Protein AF-A0A5S9M351-F1 (afdb_monomer)

Radius of gyration: 13.75 Å; Cα contacts (8 Å, |Δi|>4): 139; chains: 1; bounding box: 32×25×40 Å

Secondary structure (DSSP, 8-state):
-HHHHHHHHHHHHHHHHHHHHHHHHHHHH-TT-TTPPPPPHHHHHHH-EEEEEEE-TTSEEEEEEE-SSSSTTPEEEEEEETTTEEEEEEEE-

pLDDT: mean 90.38, std 8.7, range [57.62, 97.5]

Solvent-accessible surface area (backbone atoms only — not comparable to full-atom values): 5314 Å² total; per-residue (Å²): 110,72,67,60,55,53,49,52,53,50,53,38,52,51,39,28,72,68,40,45,68,60,36,42,60,47,48,72,66,38,84,87,41,87,81,62,76,80,82,44,64,68,56,50,43,68,42,39,41,87,71,50,76,47,76,46,99,87,38,40,33,41,37,35,24,42,34,60,69,48,57,81,76,27,37,34,40,38,34,30,34,80,91,74,51,73,77,51,54,48,77,49,125

Mean predicted aligned error: 4.35 Å

Organism: Bacillus safensis (NCBI:txid561879)

Foldseek 3Di:
DVVVVVLLLLQLLVQCVVCLVVLQVVLVVPPVNPPPDRDDSVNQSVQWDWDDKDADPQQKIKTWIARNCSNPGWIWIWIAGPVSGTDDIDTDD

Sequence (93 aa):
MQEQAKWDSSIKSFAANQLIDLAKDWQEQDESAEEQEELTMNQFISRISLESLHVYPEGEFEVYYHDGDLFWGHVIIVKGNINGTFHDAHIAG

Structure (mmCIF, N/CA/C/O backbone):
data_AF-A0A5S9M351-F1
#
_entry.id   AF-A0A5S9M351-F1
#
loop_
_atom_site.group_PDB
_atom_site.id
_atom_site.type_symbol
_atom_site.label_atom_id
_atom_site.label_alt_id
_atom_site.label_comp_id
_atom_site.label_asym_id
_atom_site.label_entity_id
_atom_site.label_seq_id
_atom_site.pdbx_PDB_ins_code
_atom_site.Cartn_x
_atom_site.Cartn_y
_atom_site.Cartn_z
_atom_site.occupancy
_atom_site.B_iso_or_equiv
_atom_site.auth_seq_id
_atom_site.auth_comp_id
_atom_site.auth_asym_id
_atom_site.auth_atom_id
_atom_site.pdbx_PDB_model_num
ATOM 1 N N . MET A 1 1 ? -5.283 17.891 10.845 1.00 60.78 1 MET A N 1
ATOM 2 C CA . MET A 1 1 ? -4.541 17.893 9.560 1.00 60.78 1 MET A CA 1
ATOM 3 C C . MET A 1 1 ? -3.195 17.173 9.662 1.00 60.78 1 MET A C 1
ATOM 5 O O . MET A 1 1 ? -2.972 16.282 8.859 1.00 60.78 1 MET A O 1
ATOM 9 N N . GLN A 1 2 ? -2.328 17.472 10.643 1.00 66.50 2 GLN A N 1
ATOM 10 C CA . GLN A 1 2 ? -1.023 16.789 10.771 1.00 66.50 2 GLN A CA 1
ATOM 11 C C . GLN A 1 2 ? -1.119 15.274 11.030 1.00 66.50 2 GLN A C 1
ATOM 13 O O . GLN A 1 2 ? -0.358 14.512 10.444 1.00 66.50 2 GLN A O 1
ATOM 18 N N . GLU A 1 3 ? -2.066 14.823 11.856 1.00 73.88 3 GLU A N 1
ATOM 19 C CA . GLU A 1 3 ? -2.232 13.388 12.147 1.00 73.88 3 GLU A CA 1
ATOM 20 C C . GLU A 1 3 ? -2.715 12.590 10.933 1.00 73.88 3 GLU A C 1
ATOM 22 O O . GLU A 1 3 ? -2.201 11.509 10.673 1.00 73.88 3 GLU A O 1
ATOM 27 N N . GLN A 1 4 ? -3.625 13.157 10.138 1.00 75.44 4 GLN A N 1
ATOM 28 C CA . GLN A 1 4 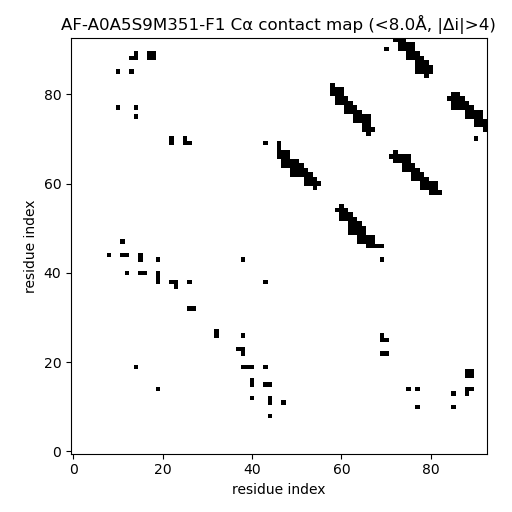? -4.1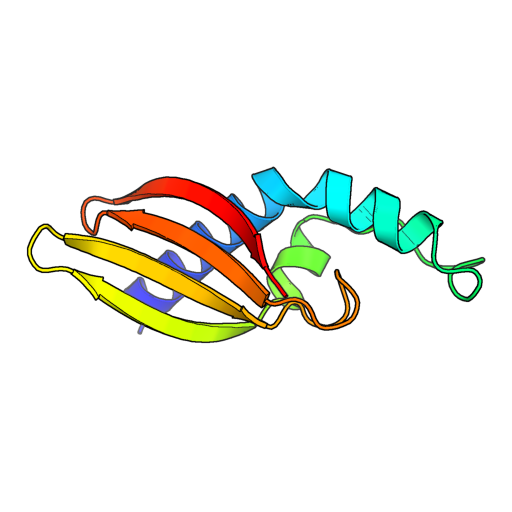27 12.518 8.920 1.00 75.44 4 GLN A CA 1
ATOM 29 C C . GLN A 1 4 ? -3.019 12.342 7.874 1.00 75.44 4 GLN A C 1
ATOM 31 O O . GLN A 1 4 ? -2.895 11.271 7.293 1.00 75.44 4 GLN A O 1
ATOM 36 N N . ALA A 1 5 ? -2.172 13.359 7.686 1.00 80.94 5 ALA A N 1
ATOM 37 C CA . ALA A 1 5 ? -1.030 13.275 6.777 1.00 80.94 5 ALA A CA 1
ATOM 38 C C . ALA A 1 5 ? 0.016 12.249 7.249 1.00 80.94 5 ALA A C 1
ATOM 40 O O . ALA A 1 5 ? 0.584 11.517 6.443 1.00 80.94 5 ALA A O 1
ATOM 41 N N . LYS A 1 6 ? 0.249 12.162 8.565 1.00 85.06 6 LYS A N 1
ATOM 42 C CA . LYS A 1 6 ? 1.154 11.165 9.150 1.00 85.06 6 LYS A CA 1
ATOM 43 C C . LYS A 1 6 ? 0.615 9.743 8.983 1.00 85.06 6 LYS A C 1
ATOM 45 O O . LYS A 1 6 ? 1.387 8.828 8.700 1.00 85.06 6 LYS A O 1
ATOM 50 N N . TRP A 1 7 ? -0.691 9.569 9.156 1.00 87.25 7 TRP A N 1
ATOM 51 C CA . TRP A 1 7 ? -1.367 8.288 8.991 1.00 87.25 7 TRP A CA 1
ATOM 52 C C . TRP A 1 7 ? -1.339 7.819 7.536 1.00 87.25 7 TRP A C 1
ATOM 54 O O . TRP A 1 7 ? -0.870 6.717 7.270 1.00 87.25 7 TRP A O 1
ATOM 64 N N . ASP A 1 8 ? -1.717 8.691 6.596 1.00 89.25 8 ASP A N 1
ATOM 65 C CA . ASP A 1 8 ? -1.638 8.408 5.158 1.00 89.25 8 ASP A CA 1
ATOM 66 C C . ASP A 1 8 ? -0.211 8.036 4.742 1.00 89.25 8 ASP A C 1
ATOM 68 O O . ASP A 1 8 ? 0.013 7.003 4.122 1.00 89.25 8 ASP A O 1
ATOM 72 N N . SER A 1 9 ? 0.786 8.812 5.175 1.00 90.25 9 SER A N 1
ATOM 73 C CA . SER A 1 9 ? 2.190 8.516 4.884 1.00 90.25 9 SER A CA 1
ATOM 74 C C . SER A 1 9 ? 2.642 7.164 5.451 1.00 90.25 9 SER A C 1
ATOM 76 O O . SER A 1 9 ? 3.421 6.465 4.802 1.00 90.25 9 SER A O 1
ATOM 78 N N . SER A 1 10 ? 2.135 6.766 6.622 1.00 92.88 10 SER A N 1
ATOM 79 C CA . SER A 1 10 ? 2.469 5.482 7.252 1.00 92.88 10 SER A CA 1
ATOM 80 C C . SER A 1 10 ? 1.859 4.303 6.488 1.00 92.88 10 SER A C 1
ATOM 82 O O . SER A 1 10 ? 2.565 3.337 6.208 1.00 92.88 10 SER A O 1
ATOM 84 N N . ILE A 1 11 ? 0.590 4.414 6.077 1.00 94.38 11 ILE A N 1
ATOM 85 C CA . ILE A 1 11 ? -0.089 3.396 5.260 1.00 94.38 11 ILE A CA 1
ATOM 86 C C . ILE A 1 11 ? 0.585 3.271 3.890 1.00 94.38 11 ILE A C 1
ATOM 88 O O . ILE A 1 11 ? 0.916 2.167 3.462 1.00 94.38 11 ILE A O 1
ATOM 92 N N . LYS A 1 12 ? 0.861 4.395 3.220 1.00 95.38 12 LYS A N 1
ATOM 93 C CA . LYS A 1 12 ? 1.554 4.400 1.925 1.00 95.38 12 LYS A CA 1
ATOM 94 C C . LYS A 1 12 ? 2.954 3.802 2.013 1.00 95.38 12 LYS A C 1
ATOM 96 O O . LYS A 1 12 ? 3.352 3.057 1.125 1.00 95.38 12 LYS A O 1
ATOM 101 N N . SER A 1 13 ? 3.691 4.087 3.088 1.00 95.88 13 SER A N 1
ATOM 102 C CA . SER A 1 13 ? 5.015 3.490 3.318 1.00 95.88 13 SER A CA 1
ATOM 103 C C . SER A 1 13 ? 4.939 1.980 3.537 1.00 95.88 13 SER A C 1
ATOM 105 O O . SER A 1 13 ? 5.841 1.254 3.118 1.00 95.88 13 SER A O 1
ATOM 107 N N . PHE A 1 14 ? 3.875 1.497 4.184 1.00 96.31 14 PHE A N 1
ATOM 108 C CA . PHE A 1 14 ? 3.630 0.066 4.337 1.00 96.31 14 PHE A CA 1
ATOM 109 C C . PHE A 1 14 ? 3.308 -0.593 2.989 1.00 96.31 14 PHE A C 1
ATOM 111 O O . PHE A 1 14 ? 3.938 -1.587 2.637 1.00 96.31 14 PHE A O 1
ATOM 118 N N . ALA A 1 15 ? 2.407 0.003 2.200 1.00 96.62 15 ALA A N 1
ATOM 119 C CA . ALA A 1 15 ? 2.083 -0.469 0.854 1.00 96.62 15 ALA A CA 1
ATOM 120 C C . ALA A 1 15 ? 3.322 -0.518 -0.050 1.00 96.62 15 ALA A C 1
ATOM 122 O O . ALA A 1 15 ? 3.584 -1.539 -0.677 1.00 96.62 15 ALA A O 1
ATOM 123 N N . ALA A 1 16 ? 4.123 0.553 -0.056 1.00 96.19 16 ALA A N 1
ATOM 124 C CA . ALA A 1 16 ? 5.360 0.618 -0.824 1.00 96.19 16 ALA A CA 1
ATOM 125 C C . ALA A 1 16 ? 6.353 -0.469 -0.396 1.00 96.19 16 ALA A C 1
ATOM 127 O O . ALA A 1 16 ? 6.915 -1.134 -1.251 1.00 96.19 16 ALA A O 1
ATOM 128 N N . ASN A 1 17 ? 6.542 -0.709 0.906 1.00 96.62 17 ASN A N 1
ATOM 129 C CA . ASN A 1 17 ? 7.427 -1.789 1.357 1.00 96.62 17 ASN A CA 1
ATOM 130 C C . ASN A 1 17 ? 6.985 -3.172 0.867 1.00 96.62 17 ASN A C 1
ATOM 132 O O . ASN A 1 17 ? 7.840 -3.990 0.556 1.00 96.62 17 ASN A O 1
ATOM 136 N N . GLN A 1 18 ? 5.679 -3.442 0.818 1.00 96.38 18 GLN A N 1
ATOM 137 C CA . GLN A 1 18 ? 5.175 -4.751 0.394 1.00 96.38 18 GLN A CA 1
ATOM 138 C C . GLN A 1 18 ? 5.137 -4.927 -1.127 1.00 96.38 18 GLN A C 1
ATOM 140 O O . GLN A 1 18 ? 5.286 -6.043 -1.611 1.00 96.38 18 GLN A O 1
ATOM 145 N N . LEU A 1 19 ? 4.904 -3.847 -1.875 1.00 97.00 19 LEU A N 1
ATOM 146 C CA . LEU A 1 19 ? 4.560 -3.922 -3.296 1.00 97.00 19 LEU A CA 1
ATOM 147 C C . LEU A 1 19 ? 5.610 -3.312 -4.229 1.00 97.00 19 LEU A C 1
ATOM 149 O O . LEU A 1 19 ? 5.429 -3.378 -5.441 1.00 97.00 19 LEU A O 1
ATOM 153 N N . ILE A 1 20 ? 6.692 -2.720 -3.715 1.00 95.75 20 ILE A N 1
ATOM 154 C CA . ILE A 1 20 ? 7.699 -2.074 -4.569 1.00 95.75 20 ILE A CA 1
ATOM 155 C C . ILE A 1 20 ? 8.407 -3.053 -5.501 1.00 95.75 20 ILE A C 1
ATOM 157 O O . ILE A 1 20 ? 8.608 -2.715 -6.661 1.00 95.75 20 ILE A O 1
ATOM 161 N N . ASP A 1 21 ? 8.749 -4.251 -5.026 1.00 94.81 21 ASP A N 1
ATOM 162 C CA . ASP A 1 21 ? 9.409 -5.253 -5.868 1.00 94.81 21 ASP A CA 1
ATOM 163 C C . ASP A 1 21 ? 8.462 -5.715 -6.984 1.00 94.81 21 ASP A C 1
ATOM 165 O O . ASP A 1 21 ? 8.841 -5.723 -8.149 1.00 94.81 21 ASP A O 1
ATOM 169 N N . LEU A 1 22 ? 7.183 -5.942 -6.660 1.00 95.44 22 LEU A N 1
ATOM 170 C CA . LEU A 1 22 ? 6.161 -6.244 -7.664 1.00 95.44 22 LEU A CA 1
ATOM 171 C C . LEU A 1 22 ? 5.990 -5.097 -8.671 1.00 95.44 22 LEU A C 1
ATOM 173 O O . LEU A 1 22 ? 5.867 -5.342 -9.863 1.00 95.44 22 LEU A O 1
ATOM 177 N N . ALA A 1 23 ? 5.987 -3.843 -8.217 1.00 94.00 23 ALA A N 1
ATOM 178 C CA . ALA A 1 23 ? 5.867 -2.695 -9.113 1.00 94.00 23 ALA A CA 1
ATOM 179 C C . ALA A 1 23 ? 7.074 -2.558 -10.052 1.00 94.00 23 ALA A C 1
ATOM 181 O O . ALA A 1 23 ? 6.900 -2.169 -11.203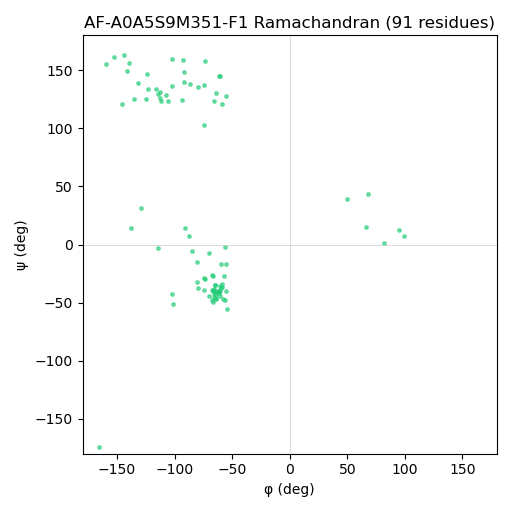 1.00 94.00 23 ALA A O 1
ATOM 182 N N . LYS A 1 24 ? 8.282 -2.903 -9.590 1.00 92.50 24 LYS A N 1
ATOM 183 C CA . LYS A 1 24 ? 9.477 -2.960 -10.443 1.00 92.50 24 LYS A CA 1
ATOM 184 C C . LYS A 1 24 ? 9.362 -4.063 -11.488 1.00 92.50 24 LYS A C 1
ATOM 186 O O . LYS A 1 24 ? 9.582 -3.787 -12.660 1.00 92.50 24 LYS A O 1
ATOM 191 N N . ASP A 1 25 ? 8.923 -5.257 -11.097 1.00 92.56 25 ASP A N 1
ATOM 192 C CA . ASP A 1 25 ? 8.710 -6.364 -12.038 1.00 92.56 25 ASP A CA 1
ATOM 193 C C . ASP A 1 25 ? 7.697 -5.994 -13.138 1.00 92.56 25 ASP A C 1
ATOM 195 O O . ASP A 1 25 ? 7.813 -6.439 -14.280 1.00 92.56 25 ASP A O 1
ATOM 199 N N . TRP A 1 26 ? 6.682 -5.187 -12.814 1.00 91.88 26 TRP A N 1
ATOM 200 C CA . TRP A 1 26 ? 5.713 -4.677 -13.793 1.00 91.88 26 TRP A CA 1
ATOM 201 C C . TRP A 1 26 ? 6.303 -3.573 -14.669 1.00 91.88 26 TRP A C 1
ATOM 203 O O . TRP A 1 26 ? 6.056 -3.554 -15.872 1.00 91.88 26 TRP A O 1
ATOM 213 N N . GLN A 1 27 ? 7.115 -2.686 -14.090 1.00 89.88 27 GLN A N 1
ATOM 214 C CA . GLN A 1 27 ? 7.841 -1.658 -14.833 1.00 89.88 27 GLN A CA 1
ATOM 215 C C . GLN A 1 27 ? 8.795 -2.277 -15.867 1.00 89.88 27 GLN A C 1
ATOM 217 O O . GLN A 1 27 ? 8.871 -1.790 -16.987 1.00 89.88 27 GLN A O 1
ATOM 222 N N . GLU A 1 28 ? 9.486 -3.368 -15.527 1.00 87.62 28 GLU A N 1
ATOM 223 C CA . GLU A 1 28 ? 10.377 -4.083 -16.453 1.00 87.62 28 GLU A CA 1
ATOM 224 C C . GLU A 1 28 ? 9.630 -4.779 -17.603 1.00 87.62 28 GLU A C 1
ATOM 226 O O . GLU A 1 28 ? 10.198 -4.993 -18.672 1.00 87.62 28 GLU A O 1
ATOM 231 N N . GLN A 1 29 ? 8.360 -5.137 -17.397 1.00 87.56 29 GLN A N 1
ATOM 232 C CA . GLN A 1 29 ? 7.505 -5.726 -18.434 1.00 87.56 29 GLN A CA 1
ATOM 233 C C . GLN A 1 29 ? 6.913 -4.686 -19.389 1.00 87.56 29 GLN A C 1
ATOM 235 O O . GLN A 1 29 ? 6.391 -5.051 -20.443 1.00 87.56 29 GLN A O 1
ATOM 240 N N . ASP A 1 30 ? 6.962 -3.406 -19.030 1.00 83.25 30 ASP A N 1
ATOM 241 C CA . ASP A 1 30 ? 6.521 -2.332 -19.902 1.00 83.25 30 ASP A CA 1
ATOM 242 C C . ASP A 1 30 ? 7.567 -2.114 -21.007 1.00 83.25 30 ASP A C 1
ATOM 244 O O . ASP A 1 30 ? 8.613 -1.505 -20.801 1.00 83.25 30 ASP A O 1
ATOM 248 N N . GLU A 1 31 ? 7.278 -2.606 -22.214 1.00 69.75 31 GLU A N 1
ATOM 249 C CA . GLU A 1 31 ? 8.137 -2.436 -23.397 1.00 69.75 31 GLU A CA 1
ATOM 250 C C . GLU A 1 31 ? 8.352 -0.954 -23.768 1.00 69.75 31 GLU A C 1
ATOM 252 O O . GLU A 1 31 ? 9.278 -0.624 -24.506 1.00 69.75 31 GLU A O 1
ATOM 257 N N . SER A 1 32 ? 7.523 -0.033 -23.256 1.00 71.44 32 SER A N 1
ATOM 258 C CA . SER A 1 32 ? 7.727 1.412 -23.412 1.00 71.44 32 SER A CA 1
ATOM 259 C C . SER A 1 32 ? 8.669 2.015 -22.360 1.00 71.44 32 SER A C 1
ATOM 261 O O . SER A 1 32 ? 9.023 3.194 -22.451 1.00 71.44 32 SER A O 1
ATOM 263 N N . ALA A 1 33 ? 9.104 1.222 -21.377 1.00 66.25 33 ALA A N 1
ATOM 264 C CA . ALA A 1 33 ? 9.937 1.648 -20.262 1.00 66.25 33 ALA A CA 1
ATOM 265 C C . ALA A 1 33 ? 11.449 1.518 -20.508 1.00 66.25 33 ALA A C 1
ATOM 267 O O . ALA A 1 33 ? 12.209 1.676 -19.556 1.00 66.25 33 ALA A O 1
ATOM 268 N N . GLU A 1 34 ? 11.903 1.313 -21.755 1.00 57.62 34 GLU A N 1
ATOM 269 C CA . GLU A 1 34 ? 13.323 1.096 -22.121 1.00 57.62 34 GLU A CA 1
ATOM 270 C C . GLU A 1 34 ? 14.309 2.209 -21.674 1.00 57.62 34 GLU A C 1
ATOM 272 O O . GLU A 1 34 ? 15.520 2.061 -21.829 1.00 57.62 34 GLU A O 1
ATOM 277 N N . GLU A 1 35 ? 13.841 3.292 -21.047 1.00 64.50 35 GLU A N 1
ATOM 278 C CA . GLU A 1 35 ? 14.671 4.353 -20.457 1.00 64.50 35 GLU A CA 1
ATOM 279 C C . GLU A 1 35 ? 14.180 4.844 -19.077 1.00 64.50 35 GLU A C 1
ATOM 281 O O . GLU A 1 35 ? 14.598 5.905 -18.607 1.00 64.50 35 GLU A O 1
ATOM 286 N N . GLN A 1 36 ? 13.272 4.124 -18.409 1.00 72.88 36 GLN A N 1
ATOM 287 C CA . GLN A 1 36 ? 12.755 4.569 -17.114 1.00 72.88 36 GLN A CA 1
ATOM 288 C C . GLN A 1 36 ? 13.734 4.260 -15.974 1.00 72.88 36 GLN A C 1
ATOM 290 O O . GLN A 1 36 ? 14.273 3.162 -15.862 1.00 72.88 36 GLN A O 1
ATOM 295 N N . GLU A 1 37 ? 13.936 5.238 -15.088 1.00 81.94 37 GLU A N 1
ATOM 296 C CA . GLU A 1 37 ? 14.657 5.019 -13.834 1.00 81.94 37 GLU A CA 1
ATOM 297 C C . GLU A 1 37 ? 13.940 3.970 -12.971 1.00 81.94 37 GLU A C 1
ATOM 299 O O . GLU A 1 37 ? 12.706 3.916 -12.938 1.00 81.94 37 GLU A O 1
ATOM 304 N N . GLU A 1 38 ? 14.721 3.171 -12.241 1.00 85.25 38 GLU A N 1
ATOM 305 C CA . GLU A 1 38 ? 14.200 2.178 -11.300 1.00 85.25 38 GLU A CA 1
ATOM 306 C C . GLU A 1 38 ? 13.261 2.843 -10.284 1.00 85.25 38 GLU A C 1
ATOM 308 O O . GLU A 1 38 ? 13.628 3.817 -9.616 1.00 85.25 38 GLU A O 1
ATOM 313 N N . LEU A 1 39 ? 12.051 2.296 -10.139 1.00 90.12 39 LEU A N 1
ATOM 314 C CA . LEU A 1 39 ? 11.069 2.819 -9.202 1.00 90.12 39 LEU A CA 1
ATOM 315 C C . LEU A 1 39 ? 11.597 2.815 -7.759 1.00 90.12 39 LEU A C 1
ATOM 317 O O . LEU A 1 39 ? 11.890 1.779 -7.160 1.00 90.12 39 LEU A O 1
ATOM 321 N N . THR A 1 40 ? 11.637 3.998 -7.154 1.00 92.62 40 THR A N 1
ATOM 322 C CA . THR A 1 40 ? 12.002 4.189 -5.744 1.00 92.62 40 THR A CA 1
ATOM 323 C C . THR A 1 40 ? 10.775 4.195 -4.827 1.00 92.62 40 THR A C 1
ATOM 325 O O . THR A 1 40 ? 9.666 4.532 -5.246 1.00 92.62 40 THR A O 1
ATOM 328 N N . MET A 1 41 ? 10.964 3.925 -3.526 1.00 93.12 41 MET A N 1
ATOM 329 C CA . MET A 1 41 ? 9.874 4.010 -2.534 1.00 93.12 41 MET A CA 1
ATOM 330 C C . MET A 1 41 ? 9.197 5.381 -2.519 1.00 93.12 41 MET A C 1
ATOM 332 O O . MET A 1 41 ? 7.977 5.467 -2.413 1.00 93.12 41 MET A O 1
ATOM 336 N N . ASN A 1 42 ? 9.971 6.460 -2.653 1.00 92.25 42 ASN A N 1
ATOM 337 C CA . ASN A 1 42 ? 9.416 7.811 -2.669 1.00 92.25 42 ASN A CA 1
ATOM 338 C C . ASN A 1 42 ? 8.543 8.044 -3.905 1.00 92.25 42 ASN A C 1
ATOM 340 O O . ASN A 1 42 ? 7.476 8.643 -3.782 1.00 92.25 42 ASN A O 1
ATOM 344 N N . GLN A 1 43 ? 8.962 7.546 -5.074 1.00 92.62 43 GLN A N 1
ATOM 345 C CA . GLN A 1 43 ? 8.149 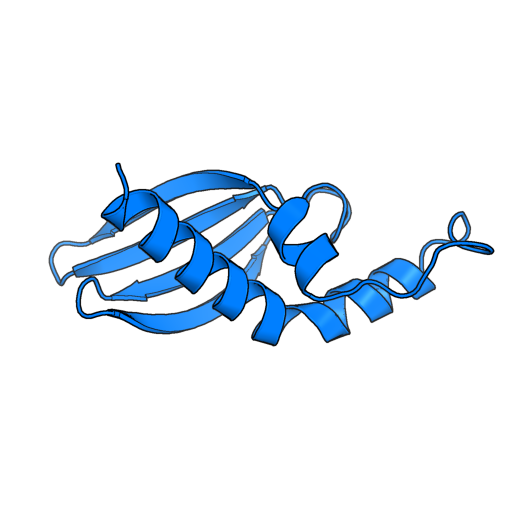7.612 -6.287 1.00 92.62 43 GLN A CA 1
ATOM 346 C C . GLN A 1 43 ? 6.865 6.797 -6.122 1.00 92.62 43 GLN A C 1
ATOM 348 O O . GLN A 1 43 ? 5.794 7.342 -6.379 1.00 92.62 43 GLN A O 1
ATOM 353 N N . PHE A 1 44 ? 6.947 5.568 -5.599 1.00 95.06 44 PHE A N 1
ATOM 354 C CA . PHE A 1 44 ? 5.775 4.736 -5.307 1.00 95.06 44 PHE A CA 1
ATOM 355 C C . PHE A 1 44 ? 4.774 5.481 -4.411 1.00 95.06 44 PHE A C 1
ATOM 357 O O . PHE A 1 44 ? 3.627 5.697 -4.791 1.00 95.06 44 PHE A O 1
ATOM 364 N N . ILE A 1 45 ? 5.230 5.956 -3.245 1.00 95.06 45 ILE A N 1
ATOM 365 C CA . ILE A 1 45 ? 4.404 6.683 -2.264 1.00 95.06 45 ILE A CA 1
ATOM 366 C C . ILE A 1 45 ? 3.788 7.948 -2.875 1.00 95.06 45 ILE A C 1
ATOM 368 O O . ILE A 1 45 ? 2.661 8.308 -2.534 1.00 95.06 45 ILE A O 1
ATOM 372 N N . SER A 1 46 ? 4.526 8.639 -3.750 1.00 93.69 46 SER A N 1
ATOM 373 C CA . SER A 1 46 ? 4.052 9.867 -4.395 1.00 93.69 46 SER A CA 1
ATOM 374 C C . SER A 1 46 ? 3.019 9.628 -5.498 1.00 93.69 46 SER A C 1
ATOM 376 O O . SER A 1 46 ? 2.192 10.508 -5.727 1.00 93.69 46 SER A O 1
ATOM 378 N N . ARG A 1 47 ? 3.062 8.468 -6.172 1.00 93.44 47 ARG A N 1
ATOM 379 C CA . ARG A 1 47 ? 2.136 8.114 -7.258 1.00 93.44 47 ARG A CA 1
ATOM 380 C C . ARG A 1 47 ? 0.794 7.625 -6.731 1.00 93.44 47 ARG A C 1
ATOM 382 O O . ARG A 1 47 ? -0.239 7.974 -7.297 1.00 93.44 47 ARG A O 1
ATOM 389 N N . ILE A 1 48 ? 0.800 6.872 -5.632 1.00 95.06 48 ILE A N 1
ATOM 390 C CA . ILE A 1 48 ? -0.437 6.317 -5.085 1.00 95.06 48 ILE A CA 1
ATOM 391 C C . ILE A 1 48 ? -1.281 7.387 -4.385 1.00 95.06 48 ILE A C 1
ATOM 393 O O . ILE A 1 48 ? -0.783 8.215 -3.610 1.00 95.06 48 ILE A O 1
ATOM 397 N N . SER A 1 49 ? -2.592 7.364 -4.620 1.00 94.50 49 SER A N 1
ATOM 398 C CA . SER A 1 49 ? -3.516 8.362 -4.070 1.00 94.50 49 SER A CA 1
ATOM 399 C C . SER A 1 49 ? -4.735 7.714 -3.430 1.00 94.50 49 SER A C 1
ATOM 401 O O . SER A 1 49 ? -5.227 6.698 -3.906 1.00 94.50 49 SER A O 1
ATOM 403 N N . LEU A 1 50 ? -5.157 8.251 -2.282 1.00 94.12 50 LEU A N 1
ATOM 404 C CA . LEU A 1 50 ? -6.260 7.689 -1.509 1.00 94.12 50 LEU A CA 1
ATOM 405 C C . LEU A 1 50 ? -7.556 7.812 -2.310 1.00 94.12 50 LEU A C 1
ATOM 407 O O . LEU A 1 50 ? -7.957 8.924 -2.650 1.00 94.12 50 LEU A O 1
ATOM 411 N N . GLU A 1 51 ? -8.219 6.687 -2.544 1.00 93.12 51 GLU A N 1
ATOM 412 C CA . GLU A 1 51 ? -9.499 6.630 -3.242 1.00 93.12 51 GLU A CA 1
ATOM 413 C C . GLU A 1 51 ? -10.655 6.475 -2.251 1.00 93.12 51 GLU A C 1
ATOM 415 O O . GLU A 1 51 ? -11.598 7.268 -2.251 1.00 93.12 51 GLU A O 1
ATOM 420 N N . SER A 1 52 ? -10.565 5.494 -1.351 1.00 94.12 52 SER A N 1
ATOM 421 C CA . SER A 1 52 ? -11.595 5.256 -0.341 1.00 94.12 52 SER A CA 1
ATOM 422 C C . SER A 1 52 ? -11.039 4.589 0.919 1.00 94.12 52 SER A C 1
ATOM 424 O O . SER A 1 52 ? -9.944 4.027 0.939 1.00 94.12 52 SER A O 1
ATOM 426 N N . LEU A 1 53 ? -11.800 4.691 2.009 1.00 92.94 53 LEU A N 1
ATOM 427 C CA . LEU A 1 53 ? -11.486 4.088 3.301 1.00 92.94 53 LEU A CA 1
ATOM 428 C C . LEU A 1 53 ? -12.750 3.442 3.861 1.00 92.94 53 LEU A C 1
ATOM 430 O O . LEU A 1 53 ? -13.767 4.111 4.046 1.00 92.94 53 LEU A O 1
ATOM 434 N N . HIS A 1 54 ? -12.653 2.159 4.184 1.00 94.19 54 HIS A N 1
ATOM 435 C CA . HIS A 1 54 ? -13.710 1.379 4.809 1.00 94.19 54 HIS A CA 1
ATOM 436 C C . HIS A 1 54 ? -13.266 0.971 6.208 1.00 94.19 54 HIS A C 1
ATOM 438 O O . HIS A 1 54 ? -12.169 0.451 6.379 1.00 94.19 54 HIS A O 1
ATOM 444 N N . VAL A 1 55 ? -14.111 1.211 7.211 1.00 93.62 55 VAL A N 1
ATOM 445 C CA . VAL A 1 55 ? -13.834 0.859 8.610 1.00 93.62 55 VAL A CA 1
ATOM 446 C C . VAL A 1 55 ? -14.946 -0.046 9.121 1.00 93.62 55 VAL A C 1
ATOM 448 O O . VAL A 1 55 ? -16.130 0.232 8.922 1.00 93.62 55 VAL A O 1
ATOM 451 N N . TYR A 1 56 ? -14.555 -1.122 9.788 1.00 93.94 56 TYR A N 1
ATOM 452 C CA . TYR A 1 56 ? -15.434 -2.146 10.330 1.00 93.94 56 TYR A CA 1
ATOM 453 C C . TYR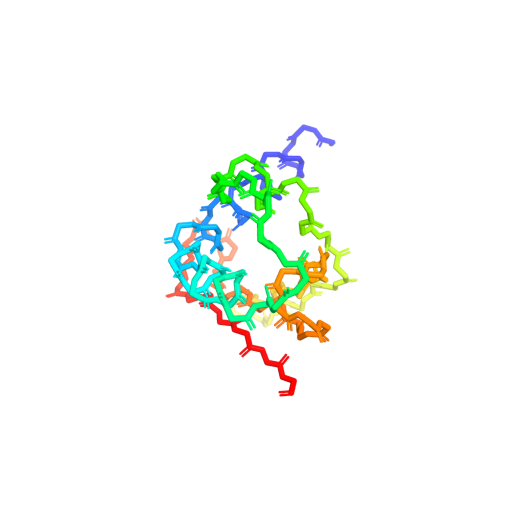 A 1 56 ? -15.622 -1.964 11.854 1.00 93.94 56 TYR A C 1
ATOM 455 O O . TYR A 1 56 ? -14.796 -1.316 12.501 1.00 93.94 56 TYR A O 1
ATOM 463 N N . PRO A 1 57 ? -16.691 -2.524 12.465 1.00 90.69 57 PRO A N 1
ATOM 464 C CA . PRO A 1 57 ? -17.031 -2.293 13.879 1.00 90.69 57 PRO A CA 1
ATOM 465 C C . PRO A 1 57 ? -15.937 -2.645 14.902 1.00 90.69 57 PRO A C 1
ATOM 467 O O . PRO A 1 57 ? -15.874 -2.015 15.952 1.00 90.69 57 PRO A O 1
ATOM 470 N N . GLU A 1 58 ? -15.051 -3.592 14.578 1.00 91.12 58 GLU A N 1
ATOM 471 C CA . GLU A 1 58 ? -13.925 -4.016 15.432 1.00 91.12 58 GLU A CA 1
ATOM 472 C C . GLU A 1 58 ? -12.647 -3.178 15.220 1.00 91.12 58 GLU A C 1
ATOM 474 O O . GLU A 1 58 ? -11.577 -3.498 15.736 1.00 91.12 58 GLU A O 1
ATOM 479 N N . GLY A 1 59 ? -12.735 -2.099 14.437 1.00 91.94 59 GLY A N 1
ATOM 480 C CA . GLY A 1 59 ? -11.602 -1.224 14.146 1.00 91.94 59 GLY A CA 1
ATOM 481 C C . GLY A 1 59 ? -10.677 -1.731 13.040 1.00 91.94 59 GLY A C 1
ATOM 482 O O . GLY A 1 59 ? -9.710 -1.048 12.713 1.00 91.94 59 GLY A O 1
ATOM 483 N N . GLU A 1 60 ? -10.973 -2.880 12.432 1.00 95.50 60 GLU A N 1
ATOM 484 C CA . GLU A 1 60 ? -10.360 -3.263 11.159 1.00 95.50 60 GLU A CA 1
ATOM 485 C C . GLU A 1 60 ? -10.729 -2.240 10.082 1.00 95.50 60 GLU A C 1
ATOM 487 O O . GLU A 1 60 ? -11.843 -1.708 10.064 1.00 95.50 60 GLU A O 1
ATOM 492 N N . PHE A 1 61 ? -9.808 -1.970 9.170 1.00 94.75 61 PHE A N 1
ATOM 493 C CA . PHE A 1 61 ? -10.036 -1.096 8.035 1.00 94.75 61 PHE A CA 1
ATOM 494 C C . PHE A 1 61 ? -9.397 -1.642 6.763 1.00 94.75 61 PHE A C 1
ATOM 496 O O . PHE A 1 61 ? -8.411 -2.381 6.788 1.00 94.75 61 PHE A O 1
ATOM 503 N N . GLU A 1 62 ? -9.949 -1.194 5.644 1.00 95.94 62 GLU A N 1
ATOM 504 C CA . GLU A 1 62 ? -9.400 -1.356 4.306 1.00 95.94 62 GLU A CA 1
ATOM 505 C C . GLU A 1 62 ? -9.269 0.018 3.663 1.00 95.94 62 GLU A C 1
ATOM 507 O O . GLU A 1 62 ? -10.236 0.782 3.592 1.00 95.94 62 GLU A O 1
ATOM 512 N N . VAL A 1 63 ? -8.062 0.337 3.210 1.00 95.81 63 VAL A N 1
ATOM 513 C CA . VAL A 1 63 ? -7.777 1.560 2.465 1.00 95.81 63 VAL A CA 1
ATOM 514 C C . VAL A 1 63 ? -7.531 1.194 1.018 1.00 95.81 63 VAL A C 1
ATOM 516 O O . VAL A 1 63 ? -6.700 0.334 0.738 1.00 95.81 63 VAL A O 1
ATOM 519 N N . TYR A 1 64 ? -8.229 1.872 0.122 1.00 96.50 64 TYR A N 1
ATOM 520 C CA . TYR A 1 64 ? -8.124 1.685 -1.313 1.00 96.50 64 TYR A CA 1
ATOM 521 C C . TYR A 1 64 ? -7.358 2.872 -1.886 1.00 96.50 64 TYR A C 1
ATOM 523 O O . TYR A 1 64 ? -7.730 4.030 -1.672 1.00 96.50 64 TYR A O 1
ATOM 531 N N . TYR A 1 65 ? -6.270 2.577 -2.584 1.00 96.81 65 TYR A N 1
ATOM 532 C CA . TYR A 1 65 ? -5.425 3.545 -3.259 1.00 96.81 65 TYR A CA 1
ATOM 533 C C . TYR A 1 65 ? -5.458 3.302 -4.762 1.00 96.81 65 TYR A C 1
ATOM 535 O O . TYR A 1 65 ? -5.252 2.178 -5.219 1.00 96.81 65 TYR A O 1
ATOM 543 N N . HIS A 1 66 ? -5.628 4.379 -5.519 1.00 96.38 66 HIS A N 1
ATOM 544 C CA . HIS A 1 66 ? -5.318 4.390 -6.938 1.00 96.38 66 HIS A CA 1
ATOM 545 C C . HIS A 1 66 ? -3.809 4.167 -7.107 1.00 96.38 66 HIS A C 1
ATOM 547 O O . HIS A 1 66 ? -3.015 4.848 -6.446 1.00 96.38 66 HIS A O 1
ATOM 553 N N . ASP A 1 67 ? -3.414 3.231 -7.968 1.00 94.50 67 ASP A N 1
ATOM 554 C CA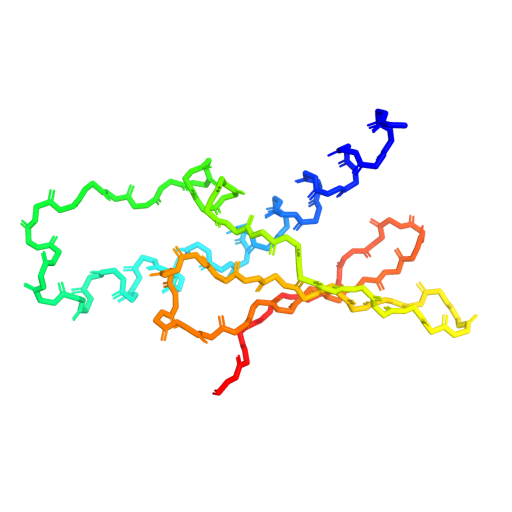 . ASP A 1 67 ? -2.019 2.829 -8.189 1.00 94.50 67 ASP A CA 1
ATOM 555 C C . ASP A 1 67 ? -1.155 3.926 -8.822 1.00 94.50 67 ASP A C 1
ATOM 557 O O . ASP A 1 67 ? 0.055 3.961 -8.615 1.00 94.50 67 ASP A O 1
ATOM 561 N N . GLY A 1 68 ? -1.769 4.836 -9.578 1.00 92.44 68 GLY A N 1
ATOM 562 C CA . GLY A 1 68 ? -1.043 5.894 -10.278 1.00 92.44 68 GLY A CA 1
ATOM 563 C C . GLY A 1 68 ? -0.178 5.325 -11.399 1.00 92.44 68 GLY A C 1
ATOM 564 O O . GLY A 1 68 ? 0.989 5.704 -11.517 1.00 92.44 68 GLY A O 1
ATOM 565 N N . ASP A 1 69 ? -0.751 4.388 -12.161 1.00 90.44 69 ASP A N 1
ATOM 566 C CA . ASP A 1 69 ? -0.135 3.682 -13.292 1.00 90.44 69 ASP A CA 1
ATOM 567 C C . ASP A 1 69 ? 1.029 2.748 -12.913 1.00 90.44 69 ASP A C 1
ATOM 569 O O . ASP A 1 69 ? 1.783 2.301 -13.774 1.00 90.44 69 ASP A O 1
ATOM 573 N N . LEU A 1 70 ? 1.180 2.413 -11.627 1.00 92.31 70 LEU A N 1
ATOM 574 C CA . LEU A 1 70 ? 2.172 1.437 -11.159 1.00 92.31 70 LEU A CA 1
ATOM 575 C C . LEU A 1 70 ? 1.799 -0.011 -11.487 1.00 92.31 70 LEU A C 1
ATOM 577 O O . LEU A 1 70 ? 2.679 -0.847 -11.665 1.00 92.31 70 LEU A O 1
ATOM 581 N N . PHE A 1 71 ? 0.504 -0.300 -11.551 1.00 94.50 71 PHE A N 1
ATOM 582 C CA . PHE A 1 71 ? -0.064 -1.624 -11.774 1.00 94.50 71 PHE A CA 1
ATOM 583 C C . PHE A 1 71 ? -1.088 -1.586 -12.912 1.00 94.50 71 PHE A C 1
ATOM 585 O O . PHE A 1 71 ? -2.069 -2.322 -12.895 1.00 94.50 71 PHE A O 1
ATOM 592 N N . TRP A 1 72 ? -0.892 -0.705 -13.895 1.00 91.31 72 TRP A N 1
ATOM 593 C CA . TRP A 1 72 ? -1.728 -0.590 -15.097 1.00 91.31 72 TRP A CA 1
ATOM 594 C C . TRP A 1 72 ? -3.242 -0.510 -14.807 1.00 91.31 72 TRP A C 1
ATOM 596 O O . TRP A 1 72 ? -4.052 -1.097 -15.527 1.00 91.31 72 TRP A O 1
ATOM 606 N N . GLY A 1 73 ? -3.628 0.213 -13.747 1.00 90.25 73 GLY A N 1
ATOM 607 C CA . GLY A 1 73 ? -5.027 0.480 -13.400 1.00 90.25 73 GLY A CA 1
ATOM 608 C C . GLY A 1 73 ? -5.654 -0.484 -12.388 1.00 90.25 73 GLY A C 1
ATOM 609 O O . GLY A 1 73 ? -6.875 -0.469 -12.222 1.00 90.25 73 GLY A O 1
ATOM 610 N N . HIS A 1 74 ? -4.856 -1.311 -11.705 1.00 95.38 74 HIS A N 1
ATOM 611 C CA . HIS A 1 74 ? -5.326 -2.047 -10.524 1.00 95.38 74 HIS A CA 1
ATOM 612 C C . HIS A 1 74 ? -5.465 -1.111 -9.316 1.00 95.38 74 HIS A C 1
ATOM 614 O O . HIS A 1 74 ? -4.806 -0.077 -9.220 1.00 95.38 74 HIS A O 1
ATOM 620 N N . VAL A 1 75 ? -6.289 -1.504 -8.343 1.00 96.31 75 VAL A N 1
ATOM 621 C CA . VAL A 1 75 ? -6.380 -0.816 -7.051 1.00 9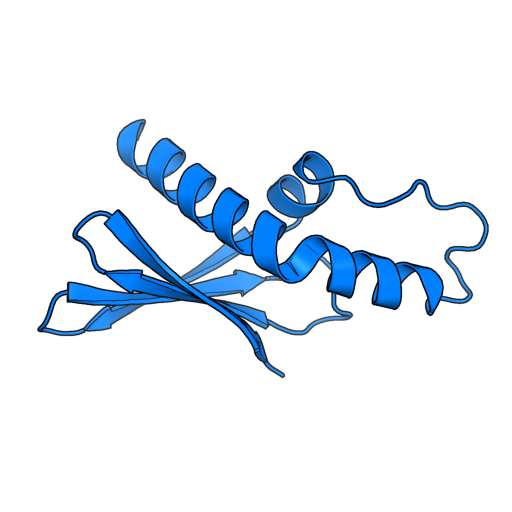6.31 75 VAL A CA 1
ATOM 622 C C . VAL A 1 75 ? -5.426 -1.459 -6.049 1.00 96.31 75 VAL 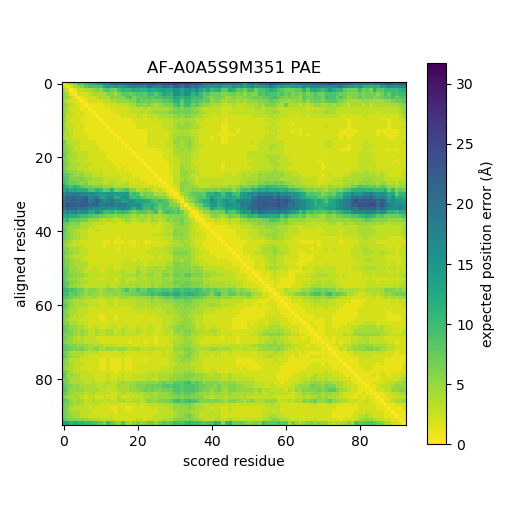A C 1
ATOM 624 O O . VAL A 1 75 ? -5.300 -2.681 -5.985 1.00 96.31 75 VAL A O 1
ATOM 627 N N . ILE A 1 76 ? -4.767 -0.641 -5.233 1.00 97.31 76 ILE A N 1
ATOM 628 C CA . ILE A 1 76 ? -3.955 -1.101 -4.105 1.00 97.31 76 ILE A CA 1
ATOM 629 C C . ILE A 1 76 ? -4.829 -1.092 -2.854 1.00 97.31 76 ILE A C 1
ATOM 631 O O . ILE A 1 76 ? -5.373 -0.057 -2.475 1.00 97.31 76 ILE A O 1
ATOM 635 N N . ILE A 1 77 ? -4.932 -2.232 -2.180 1.00 97.50 77 ILE A N 1
ATOM 636 C CA . ILE A 1 77 ? -5.725 -2.396 -0.963 1.00 97.50 77 ILE A CA 1
ATOM 637 C C . ILE A 1 77 ? -4.780 -2.625 0.206 1.00 97.50 77 ILE A C 1
ATOM 639 O O . ILE A 1 77 ? -4.002 -3.574 0.193 1.00 97.50 77 ILE A O 1
ATOM 643 N N . VAL A 1 78 ? -4.879 -1.789 1.241 1.00 97.19 78 VAL A N 1
ATOM 644 C CA . VAL A 1 78 ? -4.143 -1.958 2.500 1.00 97.19 78 VAL A CA 1
ATOM 645 C C . VAL A 1 78 ? -5.106 -2.285 3.629 1.00 97.19 78 VAL A C 1
ATOM 647 O O . VAL A 1 78 ? -6.046 -1.537 3.894 1.00 97.19 78 VAL A O 1
ATOM 650 N N . LYS A 1 79 ? -4.839 -3.389 4.323 1.00 96.56 79 LYS A N 1
ATOM 651 C CA . LYS A 1 79 ? -5.594 -3.864 5.483 1.00 96.56 79 LYS A CA 1
ATOM 652 C C . LYS A 1 79 ? -4.849 -3.539 6.765 1.00 96.56 79 LYS A C 1
ATOM 654 O O . LYS A 1 79 ? -3.642 -3.768 6.866 1.00 96.56 79 LYS A O 1
ATOM 659 N N . GLY A 1 80 ? -5.567 -3.060 7.767 1.00 95.50 80 GLY A N 1
ATOM 660 C CA . GLY A 1 80 ? -4.998 -2.771 9.078 1.00 95.50 80 GLY A CA 1
ATOM 661 C C . GLY A 1 80 ? -6.062 -2.560 10.139 1.00 95.50 80 GLY A C 1
ATOM 662 O O . GLY A 1 80 ? -7.248 -2.726 9.881 1.00 95.50 80 GLY A O 1
ATOM 663 N N . ASN A 1 81 ? -5.632 -2.170 11.333 1.00 94.62 81 ASN A N 1
ATOM 664 C CA . ASN A 1 81 ? -6.508 -1.841 12.446 1.00 94.62 81 ASN A CA 1
ATOM 665 C C . ASN A 1 81 ? -6.226 -0.417 12.950 1.00 94.62 81 ASN A C 1
ATOM 667 O O . ASN A 1 81 ? -5.089 0.061 12.933 1.00 94.62 81 ASN A O 1
ATOM 671 N N . ILE A 1 82 ? -7.262 0.278 13.424 1.00 91.19 82 ILE A N 1
ATOM 672 C CA . ILE A 1 82 ? -7.174 1.641 13.978 1.00 91.19 82 ILE A CA 1
ATOM 673 C C . ILE A 1 82 ? -6.158 1.789 15.125 1.00 91.19 82 ILE A C 1
ATOM 675 O O . ILE A 1 82 ? -5.760 2.906 15.445 1.00 91.19 82 ILE A O 1
ATOM 679 N N . ASN A 1 83 ? -5.717 0.687 15.739 1.00 90.62 83 ASN A N 1
ATOM 680 C CA . ASN A 1 83 ? -4.645 0.664 16.736 1.00 90.62 83 ASN A CA 1
ATOM 681 C C . ASN A 1 83 ? -3.237 0.960 16.158 1.00 90.62 83 ASN A C 1
ATOM 683 O O . ASN A 1 83 ? -2.289 1.101 16.931 1.00 90.62 83 ASN A O 1
ATOM 687 N N . GLY A 1 84 ? -3.092 1.062 14.831 1.00 86.38 84 GLY A N 1
ATOM 688 C CA . GLY A 1 84 ? -1.821 1.326 14.150 1.00 86.38 84 GLY A CA 1
ATOM 689 C C . GLY A 1 84 ? -1.122 0.097 13.580 1.00 86.38 84 GLY A C 1
ATOM 690 O O . GLY A 1 84 ? 0.009 0.230 13.116 1.00 86.38 84 GLY A O 1
ATOM 691 N N . THR A 1 85 ? -1.750 -1.082 13.601 1.00 92.69 85 THR A N 1
ATOM 692 C CA . THR A 1 85 ? -1.214 -2.272 12.933 1.00 92.69 85 THR A CA 1
ATOM 693 C C . THR A 1 85 ? -1.651 -2.324 11.475 1.00 92.69 85 THR A C 1
ATOM 695 O O . THR A 1 85 ? -2.807 -2.072 11.141 1.00 92.69 85 THR A O 1
ATOM 698 N N . PHE A 1 86 ? -0.719 -2.689 10.5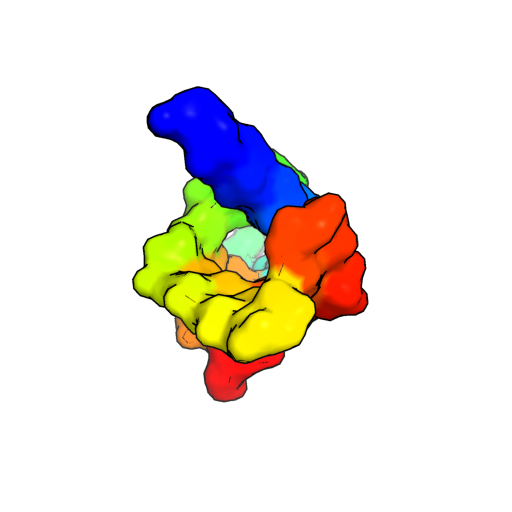98 1.00 94.56 86 PHE A N 1
ATOM 699 C CA . PHE A 1 86 ? -0.990 -2.995 9.197 1.00 94.56 86 PHE A CA 1
ATOM 700 C C . PHE A 1 86 ? -0.743 -4.486 8.987 1.00 94.56 86 PHE A C 1
ATOM 702 O O . PHE A 1 86 ? 0.264 -5.020 9.456 1.00 94.56 86 PHE A O 1
ATOM 709 N N . HIS A 1 87 ? -1.694 -5.161 8.354 1.00 93.38 87 HIS A N 1
ATOM 710 C CA . HIS A 1 87 ? -1.711 -6.615 8.229 1.00 93.38 87 HIS A CA 1
ATOM 711 C C . HIS A 1 87 ? -1.266 -7.063 6.844 1.00 93.38 87 HIS A C 1
ATOM 713 O O . HIS A 1 87 ? -0.521 -8.031 6.731 1.00 93.38 87 HIS A O 1
ATOM 719 N N . ASP A 1 88 ? -1.740 -6.377 5.805 1.00 96.06 88 ASP A N 1
ATOM 720 C CA . ASP A 1 88 ? -1.531 -6.799 4.427 1.00 96.06 88 ASP A CA 1
ATOM 721 C C . ASP A 1 88 ? -1.704 -5.638 3.438 1.00 96.06 88 ASP A C 1
ATOM 723 O O . ASP A 1 88 ? -2.388 -4.655 3.728 1.00 96.06 88 ASP A O 1
ATOM 727 N N . ALA A 1 89 ? -1.072 -5.759 2.277 1.00 97.06 89 ALA A N 1
ATOM 728 C CA . ALA A 1 89 ? -1.167 -4.849 1.153 1.00 97.06 89 ALA A CA 1
ATOM 729 C C . ALA A 1 89 ? -1.057 -5.669 -0.134 1.00 97.06 89 ALA A C 1
ATOM 731 O O . ALA A 1 89 ? -0.057 -6.351 -0.344 1.00 97.06 89 ALA A O 1
ATOM 732 N N . HIS A 1 90 ? -2.075 -5.596 -0.983 1.00 97.12 90 HIS A N 1
ATOM 733 C CA . HIS A 1 90 ? -2.138 -6.333 -2.243 1.00 97.12 90 HIS A CA 1
ATOM 734 C C . HIS A 1 90 ? -2.827 -5.499 -3.318 1.00 97.12 90 HIS A C 1
ATOM 736 O O . HIS A 1 90 ? -3.513 -4.520 -3.024 1.00 97.12 90 HIS A O 1
ATOM 742 N N . ILE A 1 91 ? -2.644 -5.905 -4.570 1.00 96.50 91 ILE A N 1
ATOM 743 C CA . ILE A 1 91 ? -3.372 -5.350 -5.708 1.00 96.50 91 ILE A CA 1
ATOM 744 C C . ILE A 1 91 ? -4.639 -6.168 -5.977 1.00 96.50 91 ILE A C 1
ATOM 746 O O . ILE A 1 91 ? -4.667 -7.377 -5.735 1.00 96.50 91 ILE A O 1
ATOM 750 N N . ALA A 1 92 ? -5.683 -5.514 -6.472 1.00 93.94 92 ALA A N 1
ATOM 751 C CA . ALA A 1 92 ? -6.918 -6.147 -6.920 1.00 93.94 92 ALA A CA 1
ATOM 752 C C . ALA A 1 92 ? -7.449 -5.447 -8.178 1.00 93.94 92 ALA A C 1
ATOM 754 O O . ALA A 1 92 ? -7.237 -4.247 -8.357 1.00 93.94 92 ALA A O 1
ATOM 755 N N . GLY A 1 93 ? -8.136 -6.193 -9.041 1.00 89.00 93 GLY A N 1
ATOM 756 C CA . GLY A 1 93 ? -8.606 -5.713 -10.345 1.00 89.00 93 GLY A CA 1
ATOM 757 C C . GLY A 1 93 ? -8.614 -6.829 -11.368 1.00 89.00 93 GLY A C 1
ATOM 758 O O . GLY A 1 93 ? -7.697 -7.672 -11.285 1.00 89.00 93 GLY A O 1
#

Nearest PDB structures (foldseek):
  6s5u-assembly3_B  TM=6.987E-01  e=1.544E+00  Ophiorrhiza pumila
  4yur-assembly1_A  TM=4.828E-01  e=8.447E+00  Homo sapiens
  4nif-assembly1_A  TM=4.781E-01  e=8.975E+00  Homo sapiens

InterPro domains:
  IPR019260 Domain of unknown function DUF2262 [PF10020] (1-91)